Protein AF-T1EL96-F1 (afdb_monomer)

Nearest PDB structures (foldseek):
  5ulk-assembly1_C  TM=9.443E-01  e=6.917E-04  Homo sapiens
  2ect-assembly1_A  TM=8.930E-01  e=6.454E-04  Mus musculus
  2ep4-assembly1_A  TM=8.337E-01  e=3.978E-04  Homo sapiens
  5zc4-assembly2_D  TM=8.961E-01  e=1.480E-03  Homo sapiens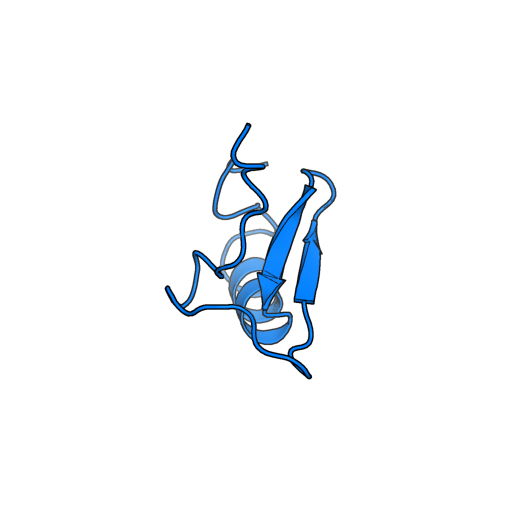
  1x4j-assembly1_A  TM=8.552E-01  e=1.480E-03  Homo sapiens

Sequence (52 aa):
DEMFLNTSCCICLDDFETGDFVWQLQCCHNFHSHCVYKWLREKRNRCPLCSQ

Secondary structure (DSSP, 8-state):
-------EETTTTEEPPTT--EEE-TTS-EEEHHHHHHHHHHTTT--TTT--

Structure (mmCIF, N/CA/C/O backbone):
data_AF-T1EL96-F1
#
_entry.id   AF-T1EL96-F1
#
loop_
_atom_site.group_PDB
_atom_site.id
_atom_site.type_symbol
_atom_site.label_atom_id
_atom_site.label_alt_id
_atom_site.label_comp_id
_atom_site.label_asym_id
_atom_site.label_entity_id
_atom_site.label_seq_id
_atom_site.pdbx_PDB_ins_code
_atom_site.Cartn_x
_atom_site.Cartn_y
_atom_site.Cartn_z
_atom_site.occupancy
_atom_site.B_iso_or_equiv
_atom_site.auth_seq_id
_atom_site.auth_comp_id
_atom_site.auth_asym_id
_atom_site.auth_atom_id
_atom_site.pdbx_PDB_model_num
ATOM 1 N N . ASP A 1 1 ? -26.053 5.870 -2.979 1.00 46.03 1 ASP A N 1
ATOM 2 C CA . ASP A 1 1 ? -24.925 6.415 -2.208 1.00 46.03 1 ASP A CA 1
ATOM 3 C C . ASP A 1 1 ? -23.939 5.267 -2.039 1.00 46.03 1 ASP A C 1
ATOM 5 O O . ASP A 1 1 ? -23.922 4.589 -1.024 1.00 46.03 1 ASP A O 1
ATOM 9 N N . GLU A 1 2 ? -23.281 4.900 -3.139 1.00 48.28 2 GLU A N 1
ATOM 10 C CA . GLU A 1 2 ? -22.433 3.703 -3.208 1.00 48.28 2 GLU A CA 1
ATOM 11 C C . GLU A 1 2 ? -21.050 4.119 -2.711 1.00 48.28 2 GLU A C 1
ATOM 13 O O . GLU A 1 2 ? -20.288 4.785 -3.412 1.00 48.28 2 GLU A O 1
ATOM 18 N N . MET A 1 3 ? -20.797 3.841 -1.435 1.00 49.72 3 MET A N 1
ATOM 19 C CA . MET A 1 3 ? -19.577 4.210 -0.731 1.00 49.72 3 MET A CA 1
ATOM 20 C C . MET A 1 3 ? -18.360 3.615 -1.451 1.00 49.72 3 MET A C 1
ATOM 22 O O . MET A 1 3 ? -18.173 2.401 -1.454 1.00 49.72 3 MET A O 1
ATOM 26 N N . PHE A 1 4 ? -17.521 4.480 -2.027 1.00 52.88 4 PHE A N 1
ATOM 27 C CA . PHE A 1 4 ? -16.223 4.152 -2.628 1.00 52.88 4 PHE A CA 1
ATOM 28 C C . PHE A 1 4 ? -15.208 3.681 -1.568 1.00 52.88 4 PHE A C 1
ATOM 30 O O . PHE A 1 4 ? -14.161 4.300 -1.366 1.00 52.88 4 PHE A O 1
ATOM 37 N N . LEU A 1 5 ? -15.498 2.591 -0.854 1.00 56.50 5 LEU A N 1
ATOM 38 C CA . LEU A 1 5 ? -14.445 1.837 -0.194 1.00 56.50 5 LEU A CA 1
ATOM 39 C C . LEU A 1 5 ? -13.617 1.188 -1.301 1.00 56.50 5 LEU A C 1
ATOM 41 O O . LEU A 1 5 ? -14.131 0.426 -2.110 1.00 56.50 5 LEU A O 1
ATOM 45 N N . ASN A 1 6 ? -12.330 1.510 -1.354 1.00 68.38 6 ASN A N 1
ATOM 46 C CA . ASN A 1 6 ? -11.394 0.844 -2.243 1.00 68.38 6 ASN A CA 1
ATOM 47 C C . ASN A 1 6 ? -11.228 -0.613 -1.769 1.00 68.38 6 ASN A C 1
ATOM 49 O O . ASN A 1 6 ? -10.431 -0.869 -0.866 1.00 68.38 6 ASN A O 1
ATOM 53 N N . THR A 1 7 ? -12.025 -1.530 -2.327 1.00 84.00 7 THR A N 1
ATOM 54 C CA . THR A 1 7 ? -12.088 -2.956 -1.952 1.00 84.00 7 THR A CA 1
ATOM 55 C C . THR A 1 7 ? -11.060 -3.826 -2.668 1.00 84.00 7 THR A C 1
ATOM 57 O O . THR A 1 7 ? -11.062 -5.031 -2.461 1.00 84.00 7 THR A O 1
ATOM 60 N N . SER A 1 8 ? -10.172 -3.239 -3.470 1.00 91.06 8 SER A N 1
ATOM 61 C CA . SER A 1 8 ? -9.150 -3.963 -4.224 1.00 91.06 8 SER A CA 1
ATOM 62 C C . SER A 1 8 ? -7.770 -3.329 -4.101 1.00 91.06 8 SER A C 1
ATOM 64 O O . SER A 1 8 ? -7.609 -2.123 -3.889 1.00 91.06 8 SER A O 1
ATOM 66 N N . CYS A 1 9 ? -6.730 -4.143 -4.233 1.00 92.69 9 CYS A N 1
ATOM 67 C CA . CYS A 1 9 ? -5.356 -3.684 -4.211 1.00 92.69 9 CYS A CA 1
ATOM 68 C C . CYS A 1 9 ? -4.891 -3.288 -5.614 1.00 92.69 9 CYS A C 1
ATOM 70 O O . CYS A 1 9 ? -4.663 -4.131 -6.475 1.00 92.69 9 CYS A O 1
ATOM 72 N N . CYS A 1 10 ? -4.606 -2.004 -5.831 1.00 90.38 10 CYS A N 1
ATOM 73 C CA . CYS A 1 10 ? -4.148 -1.514 -7.138 1.00 90.38 10 CYS A CA 1
ATOM 74 C C . CYS A 1 10 ? -2.721 -1.953 -7.532 1.00 90.38 10 CYS A C 1
ATOM 76 O O . CYS A 1 10 ? -2.264 -1.612 -8.619 1.00 90.38 10 CYS A O 1
ATOM 78 N N . ILE A 1 11 ? -1.995 -2.666 -6.659 1.00 90.88 11 ILE A N 1
ATOM 79 C CA . ILE A 1 11 ? -0.652 -3.191 -6.962 1.00 90.88 11 ILE A CA 1
ATOM 80 C C . ILE A 1 11 ? -0.749 -4.546 -7.674 1.00 90.88 11 ILE A C 1
ATOM 82 O O . ILE A 1 11 ? -0.053 -4.755 -8.664 1.00 90.88 11 ILE A O 1
ATOM 86 N N . CYS A 1 12 ? -1.574 -5.467 -7.164 1.00 93.56 12 CYS A N 1
ATOM 87 C CA . CYS A 1 12 ? -1.807 -6.780 -7.780 1.00 93.56 12 CYS A CA 1
ATOM 88 C C . CYS A 1 12 ? -3.068 -6.830 -8.653 1.00 93.56 12 CYS A C 1
ATOM 90 O O . CYS A 1 12 ? -3.203 -7.773 -9.422 1.00 93.56 12 CYS A O 1
ATOM 92 N N . LEU A 1 13 ? -3.921 -5.800 -8.584 1.00 91.81 13 LEU A N 1
ATOM 93 C CA . LEU A 1 13 ? -5.212 -5.704 -9.273 1.00 91.81 13 LEU A CA 1
ATOM 94 C C . LEU A 1 13 ? -6.217 -6.779 -8.827 1.00 91.81 13 LEU A C 1
ATOM 96 O O . LEU A 1 13 ? -7.052 -7.197 -9.623 1.00 91.81 13 LEU A O 1
ATOM 100 N N . ASP A 1 14 ? -6.127 -7.191 -7.561 1.00 93.69 14 ASP A N 1
ATOM 101 C CA . ASP A 1 14 ? -6.964 -8.229 -6.951 1.00 93.69 14 ASP A CA 1
ATOM 102 C C . ASP A 1 14 ? -7.814 -7.653 -5.808 1.00 93.69 14 ASP A C 1
ATOM 104 O O . ASP A 1 14 ? -7.439 -6.639 -5.204 1.00 93.69 14 ASP A O 1
ATOM 108 N N . ASP A 1 15 ? -8.960 -8.267 -5.528 1.00 93.06 15 ASP A N 1
ATOM 109 C CA . ASP A 1 15 ? -9.875 -7.825 -4.474 1.00 93.06 15 ASP A CA 1
ATOM 110 C C . ASP A 1 15 ? -9.329 -8.188 -3.081 1.00 93.06 15 ASP A C 1
ATOM 112 O O . ASP A 1 15 ? -8.465 -9.047 -2.922 1.00 93.06 15 ASP A O 1
ATOM 116 N N . PHE A 1 16 ? -9.792 -7.492 -2.042 1.00 92.38 16 PHE A N 1
ATOM 117 C CA . PHE A 1 16 ? -9.501 -7.875 -0.663 1.00 92.38 16 PHE A CA 1
ATOM 118 C C . PHE A 1 16 ? -10.466 -8.965 -0.214 1.00 92.38 16 PHE A C 1
ATOM 120 O O . PHE A 1 16 ? -11.683 -8.768 -0.209 1.00 92.38 16 PHE A O 1
ATOM 127 N N . GLU A 1 17 ? -9.920 -10.082 0.250 1.00 92.31 17 GLU A N 1
ATOM 128 C CA . GLU A 1 17 ? -10.698 -11.199 0.764 1.00 92.31 17 GLU A CA 1
ATOM 129 C C . GLU A 1 17 ? -10.675 -11.264 2.297 1.00 92.31 17 GLU A C 1
ATOM 131 O O . GLU A 1 17 ? -9.824 -10.697 2.990 1.00 92.31 17 GLU A O 1
ATOM 136 N N . THR A 1 18 ? -11.643 -11.983 2.871 1.00 89.44 18 THR A N 1
ATOM 137 C CA . THR A 1 18 ? -11.658 -12.211 4.321 1.00 89.44 18 THR A CA 1
ATOM 138 C C . THR A 1 18 ? -10.435 -13.032 4.720 1.00 89.44 18 THR A C 1
ATOM 140 O O . THR A 1 18 ? -10.277 -14.169 4.286 1.00 89.44 18 THR A O 1
ATOM 143 N N . GLY A 1 19 ? -9.600 -12.468 5.591 1.00 90.94 19 GLY A N 1
ATOM 144 C CA . GLY A 1 19 ? -8.339 -13.080 6.014 1.00 90.9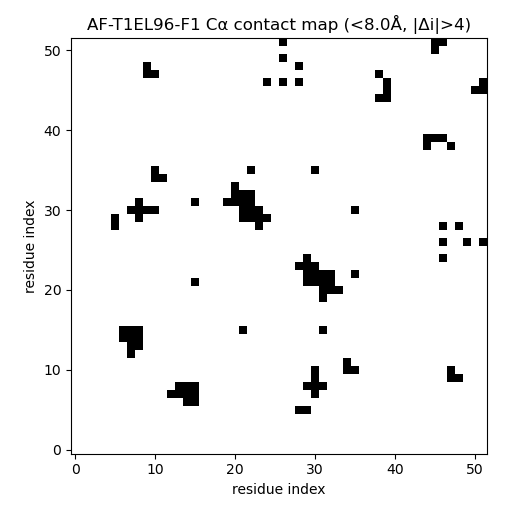4 19 GLY A CA 1
ATOM 145 C C . GLY A 1 19 ? -7.103 -12.457 5.366 1.00 90.94 19 GLY A C 1
ATOM 146 O O . GLY A 1 19 ? -5.994 -12.740 5.819 1.00 90.94 19 GLY A O 1
ATOM 147 N N . ASP A 1 20 ? -7.273 -11.566 4.386 1.00 92.69 20 ASP A N 1
ATOM 148 C CA . ASP A 1 20 ? -6.161 -10.790 3.859 1.00 92.69 20 ASP A CA 1
ATOM 149 C C . ASP A 1 20 ? -5.607 -9.807 4.886 1.00 92.69 20 ASP A C 1
ATOM 151 O O . ASP A 1 20 ? -6.324 -9.099 5.599 1.00 92.69 20 ASP A O 1
ATOM 155 N N . PHE A 1 21 ? -4.283 -9.701 4.901 1.00 93.44 21 PHE A N 1
ATOM 156 C CA . PHE A 1 21 ? -3.598 -8.669 5.662 1.00 93.44 21 PHE A CA 1
ATOM 157 C C . PHE A 1 21 ? -3.534 -7.394 4.835 1.00 93.44 21 PHE A C 1
ATOM 159 O O . PHE A 1 21 ? -2.698 -7.271 3.937 1.00 93.44 21 PHE A O 1
ATOM 166 N N . VAL A 1 22 ? -4.363 -6.413 5.167 1.00 93.06 22 VAL A N 1
ATOM 167 C CA . VAL A 1 22 ? -4.379 -5.106 4.502 1.00 93.06 22 VAL A CA 1
ATOM 168 C C . VAL A 1 22 ? -3.595 -4.089 5.324 1.00 93.06 22 VAL A C 1
ATOM 170 O O . VAL A 1 22 ? -3.711 -4.031 6.546 1.00 93.06 22 VAL A O 1
ATOM 173 N N . TRP A 1 23 ? -2.794 -3.276 4.644 1.00 90.94 23 TRP A N 1
ATOM 174 C CA . TRP A 1 23 ? -2.061 -2.173 5.245 1.00 90.94 23 TRP A CA 1
ATOM 175 C C . TRP A 1 23 ? -2.571 -0.847 4.691 1.00 90.94 23 TRP A C 1
ATOM 177 O O . TRP A 1 23 ? -2.579 -0.630 3.475 1.00 90.94 23 TRP A O 1
ATOM 187 N N . GLN A 1 24 ? -2.944 0.056 5.595 1.00 90.25 24 GLN A N 1
ATOM 188 C CA . GLN A 1 24 ? -3.327 1.421 5.261 1.00 90.25 24 GLN A CA 1
ATOM 189 C C . GLN A 1 24 ? -2.127 2.361 5.421 1.00 90.25 24 GLN A C 1
ATOM 191 O O . GLN A 1 24 ? -1.480 2.400 6.469 1.00 90.25 24 GLN A O 1
ATOM 196 N N . LEU A 1 25 ? -1.806 3.122 4.374 1.00 88.50 25 LEU A N 1
ATOM 197 C CA . LEU A 1 25 ? -0.792 4.180 4.446 1.00 88.50 25 LEU A CA 1
ATOM 198 C C . LEU A 1 25 ? -1.369 5.463 5.068 1.00 88.50 25 LEU A C 1
ATOM 200 O O . LEU A 1 25 ? -2.580 5.635 5.156 1.00 88.50 25 LEU A O 1
ATOM 204 N N . GLN A 1 26 ? -0.505 6.416 5.435 1.00 88.12 26 GLN A N 1
ATOM 205 C CA . GLN A 1 26 ? -0.923 7.713 6.002 1.00 88.12 26 GLN A CA 1
ATOM 206 C C . GLN A 1 26 ? -1.830 8.533 5.069 1.00 88.12 26 GLN A C 1
ATOM 208 O O . GLN A 1 26 ? -2.609 9.356 5.533 1.00 88.12 26 GLN A O 1
ATOM 213 N N . CYS A 1 27 ? -1.760 8.289 3.760 1.00 90.12 27 CYS A N 1
ATOM 214 C CA . CYS A 1 27 ? -2.650 8.871 2.755 1.00 90.12 27 CYS A CA 1
ATOM 215 C C . CYS A 1 27 ? -3.994 8.125 2.613 1.00 90.12 27 CYS A C 1
ATOM 217 O O . CYS A 1 27 ? -4.678 8.301 1.609 1.00 90.12 27 CYS A O 1
ATOM 219 N N . CYS A 1 28 ? -4.345 7.267 3.577 1.00 88.19 28 CYS A N 1
ATOM 220 C CA . CYS A 1 28 ? -5.580 6.479 3.674 1.00 88.19 28 CYS A CA 1
ATOM 221 C C . CYS A 1 28 ? -5.801 5.407 2.593 1.00 88.19 28 CYS A C 1
ATOM 223 O O . CYS A 1 28 ? -6.840 4.748 2.599 1.00 88.19 28 CYS A O 1
ATOM 225 N N . HIS A 1 29 ? -4.831 5.179 1.706 1.00 90.31 29 HIS A N 1
ATOM 226 C CA . HIS A 1 29 ? -4.909 4.124 0.697 1.00 90.31 29 HIS A CA 1
ATOM 227 C C . HIS A 1 29 ? -4.550 2.751 1.267 1.00 90.31 29 HIS A C 1
ATOM 229 O O . HIS A 1 29 ? -3.583 2.614 2.023 1.00 90.31 29 HIS A O 1
ATOM 235 N N . ASN A 1 30 ? -5.319 1.747 0.847 1.00 91.12 30 ASN A N 1
ATOM 236 C CA . ASN A 1 30 ? -5.225 0.368 1.304 1.00 91.12 30 ASN A CA 1
ATOM 237 C C . ASN A 1 30 ? -4.572 -0.519 0.246 1.00 91.12 30 ASN A C 1
ATOM 239 O O . ASN A 1 30 ? -4.860 -0.403 -0.945 1.00 91.12 30 ASN A O 1
ATOM 243 N N . PHE A 1 31 ? -3.725 -1.439 0.695 1.00 92.69 31 PHE A N 1
ATOM 244 C CA . PHE A 1 31 ? -3.047 -2.415 -0.152 1.00 92.69 31 PHE A CA 1
ATOM 245 C C . PHE A 1 31 ? -2.843 -3.716 0.621 1.00 92.69 31 PHE A C 1
ATOM 247 O O . PHE A 1 31 ? -2.740 -3.684 1.848 1.00 92.69 31 PHE A O 1
ATOM 254 N N . HIS A 1 32 ? -2.682 -4.850 -0.066 1.00 95.38 32 HIS A N 1
ATOM 255 C CA . HIS A 1 32 ? -2.193 -6.054 0.604 1.00 95.38 32 HIS A CA 1
ATOM 256 C C . HIS A 1 32 ? -0.826 -5.764 1.220 1.00 95.38 32 HIS A C 1
ATOM 258 O O . HIS A 1 32 ? 0.054 -5.179 0.582 1.00 95.38 32 HIS A O 1
ATOM 264 N N . SER A 1 33 ? -0.635 -6.203 2.460 1.00 94.00 33 SER A N 1
ATOM 265 C CA . SER A 1 33 ? 0.581 -5.984 3.245 1.00 94.00 33 SER A CA 1
ATOM 266 C C . SER A 1 33 ? 1.819 -6.456 2.487 1.00 94.00 33 SER A C 1
ATOM 268 O O . SER A 1 33 ? 2.819 -5.745 2.427 1.00 94.00 33 SER A O 1
ATOM 270 N N . HIS A 1 34 ? 1.736 -7.615 1.827 1.00 94.06 34 HIS A N 1
ATOM 271 C CA . HIS A 1 34 ? 2.819 -8.132 0.993 1.00 94.06 34 HIS A CA 1
ATOM 272 C C . HIS A 1 34 ? 3.118 -7.223 -0.212 1.00 94.06 34 HIS A C 1
ATOM 274 O O . HIS A 1 34 ? 4.280 -6.915 -0.490 1.00 94.06 34 HIS A O 1
ATOM 280 N N . CYS A 1 35 ? 2.075 -6.752 -0.900 1.00 94.06 35 CYS A N 1
ATOM 281 C CA . CYS A 1 35 ? 2.198 -5.893 -2.072 1.00 94.06 35 CYS A CA 1
ATOM 282 C C . CYS A 1 35 ? 2.825 -4.542 -1.725 1.00 94.06 35 CYS A C 1
ATOM 284 O O . CYS A 1 35 ? 3.787 -4.126 -2.375 1.00 94.06 35 CYS A O 1
ATOM 286 N N . VAL A 1 36 ? 2.330 -3.873 -0.678 1.00 91.88 36 VAL A N 1
ATOM 287 C CA . VAL A 1 36 ? 2.875 -2.573 -0.271 1.00 91.88 36 VAL A CA 1
ATOM 288 C C . VAL A 1 36 ? 4.277 -2.710 0.301 1.00 91.88 36 VAL A C 1
ATOM 290 O O . VAL A 1 36 ? 5.130 -1.887 -0.007 1.00 91.88 36 VAL A O 1
ATOM 293 N 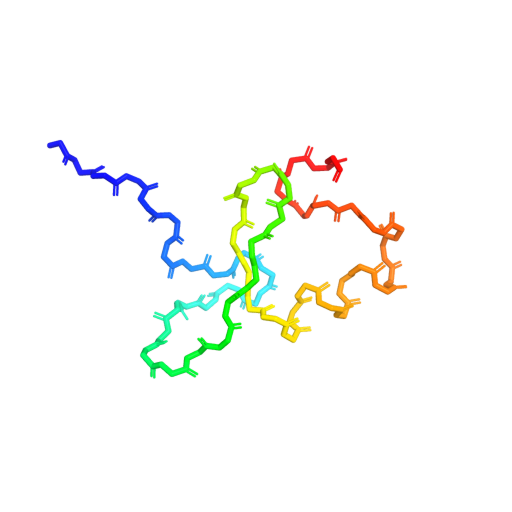N . TYR A 1 37 ? 4.571 -3.771 1.056 1.00 91.06 37 TYR A N 1
ATOM 294 C CA . TYR A 1 37 ? 5.912 -3.997 1.589 1.00 91.06 37 TYR A CA 1
ATOM 295 C C . TYR A 1 37 ? 6.947 -4.129 0.468 1.00 91.06 37 TYR A C 1
ATOM 297 O O . TYR A 1 37 ? 7.987 -3.464 0.490 1.00 91.06 37 TYR A O 1
ATOM 305 N N . LYS A 1 38 ? 6.638 -4.942 -0.551 1.00 90.50 38 LYS A N 1
ATOM 306 C CA . LYS A 1 38 ? 7.488 -5.092 -1.736 1.00 90.50 38 LYS A CA 1
ATOM 307 C C . LYS A 1 38 ? 7.656 -3.755 -2.463 1.00 90.50 38 LYS A C 1
ATOM 309 O O . LYS A 1 38 ? 8.782 -3.350 -2.746 1.00 90.50 38 LYS A O 1
ATOM 314 N N . TRP A 1 39 ? 6.558 -3.031 -2.678 1.00 90.31 39 TRP A N 1
ATOM 315 C CA . TRP A 1 39 ? 6.579 -1.732 -3.347 1.00 90.31 39 TRP A CA 1
ATOM 316 C C . TRP A 1 39 ? 7.434 -0.692 -2.616 1.00 90.31 39 TRP A C 1
ATOM 318 O O . TRP A 1 39 ? 8.302 -0.070 -3.225 1.00 90.31 39 TRP A O 1
ATOM 328 N N . LEU A 1 40 ? 7.232 -0.514 -1.308 1.00 87.50 40 LEU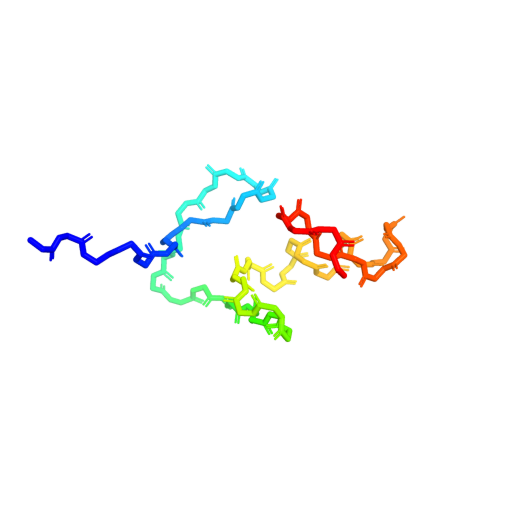 A N 1
ATOM 329 C CA . LEU A 1 40 ? 7.952 0.475 -0.502 1.00 87.50 40 LEU A CA 1
ATOM 330 C C . LEU A 1 40 ? 9.465 0.219 -0.512 1.00 87.50 40 LEU A C 1
ATOM 332 O O . LEU A 1 40 ? 10.244 1.171 -0.625 1.00 87.50 40 LEU A O 1
ATOM 336 N N . ARG A 1 41 ? 9.870 -1.059 -0.491 1.00 87.44 41 ARG A N 1
ATOM 337 C CA . ARG A 1 41 ? 11.274 -1.479 -0.593 1.00 87.44 41 ARG A CA 1
ATOM 338 C C . ARG A 1 41 ? 11.907 -1.104 -1.936 1.00 87.44 41 ARG A C 1
ATOM 340 O O . ARG A 1 41 ? 13.085 -0.761 -1.969 1.00 87.44 41 ARG A O 1
ATOM 347 N N . GLU A 1 42 ? 11.147 -1.155 -3.029 1.00 84.19 42 GLU A N 1
ATOM 348 C CA . GLU A 1 42 ? 11.650 -0.908 -4.388 1.00 84.19 42 GLU A CA 1
ATOM 349 C C . GLU A 1 42 ? 11.508 0.561 -4.843 1.00 84.19 42 GLU A C 1
ATOM 351 O O . GLU A 1 42 ? 12.320 1.051 -5.629 1.00 84.19 42 GLU A O 1
ATOM 356 N N . LYS A 1 43 ? 10.496 1.296 -4.360 1.00 73.81 43 LYS A N 1
ATOM 357 C CA . LYS A 1 43 ? 10.036 2.577 -4.941 1.00 73.81 43 LYS A CA 1
ATOM 358 C C . LYS A 1 43 ? 10.113 3.776 -3.982 1.00 73.81 43 LYS A C 1
ATOM 360 O O . LYS A 1 43 ? 9.324 4.713 -4.093 1.00 73.81 43 LYS A O 1
ATOM 365 N N . ARG A 1 44 ? 11.101 3.802 -3.077 1.00 72.88 44 ARG A N 1
ATOM 366 C CA . ARG A 1 44 ? 11.391 4.936 -2.163 1.00 72.88 44 ARG A CA 1
ATOM 367 C C . ARG A 1 44 ? 10.238 5.311 -1.220 1.00 72.88 44 ARG A C 1
ATO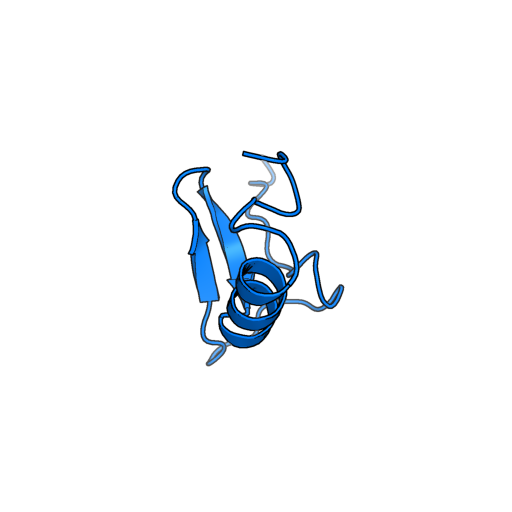M 369 O O . ARG A 1 44 ? 10.020 6.494 -0.967 1.00 72.88 44 ARG A O 1
A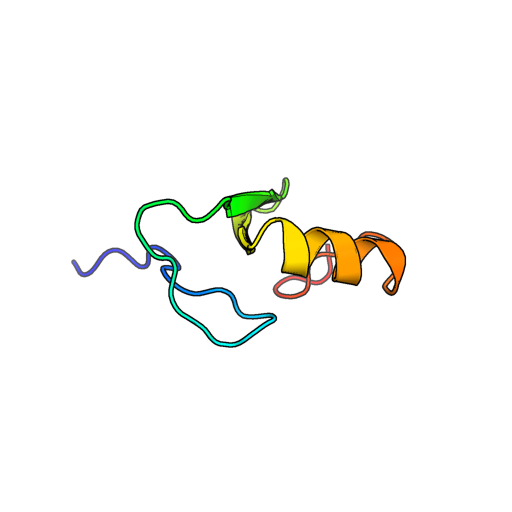TOM 376 N N . ASN A 1 45 ? 9.532 4.327 -0.672 1.00 77.38 45 ASN A N 1
ATOM 377 C CA . ASN A 1 45 ? 8.522 4.569 0.362 1.00 77.38 45 ASN A CA 1
ATOM 378 C C . ASN A 1 45 ? 7.304 5.432 -0.058 1.00 77.38 45 ASN A C 1
ATOM 380 O O . ASN A 1 45 ? 6.656 6.014 0.806 1.00 77.38 45 ASN A O 1
ATOM 384 N N . ARG A 1 46 ? 6.977 5.517 -1.357 1.00 85.44 46 ARG A N 1
ATOM 385 C CA . ARG A 1 46 ? 5.837 6.314 -1.853 1.00 85.44 46 ARG A CA 1
ATOM 386 C C . 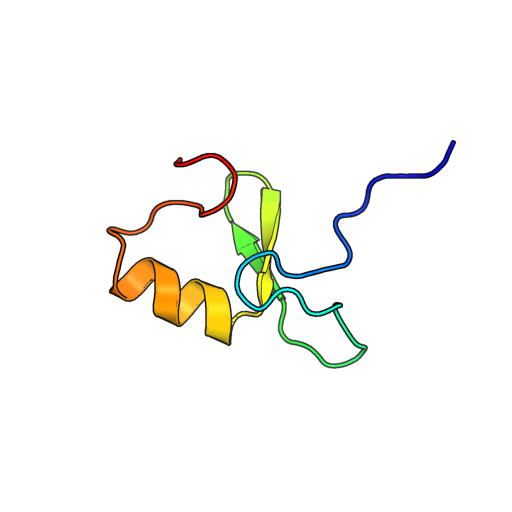ARG A 1 46 ? 4.598 5.480 -2.140 1.00 85.44 46 ARG A C 1
ATOM 388 O O . ARG A 1 46 ? 4.702 4.368 -2.659 1.00 85.44 46 ARG A O 1
ATOM 395 N N . CYS A 1 47 ? 3.430 6.057 -1.895 1.00 88.50 47 CYS A N 1
ATOM 396 C CA . CYS A 1 47 ? 2.137 5.485 -2.229 1.00 88.50 47 CYS A CA 1
ATOM 397 C C . CYS A 1 47 ? 1.978 5.296 -3.754 1.00 88.50 47 CYS A C 1
ATOM 399 O O . CYS A 1 47 ? 2.152 6.262 -4.502 1.00 88.50 47 CYS A O 1
ATOM 401 N N . PRO A 1 48 ? 1.588 4.098 -4.235 1.00 85.88 48 PRO A N 1
ATOM 402 C CA . PRO A 1 48 ? 1.330 3.846 -5.655 1.00 85.88 48 PRO A CA 1
ATOM 403 C C . PRO A 1 48 ? 0.201 4.695 -6.258 1.00 85.88 48 PRO A C 1
ATOM 405 O O . PRO A 1 48 ? 0.219 4.954 -7.456 1.00 85.88 48 PRO A O 1
ATOM 408 N N . LEU A 1 49 ? -0.780 5.111 -5.446 1.00 86.00 49 LEU A N 1
ATOM 409 C CA . LEU A 1 49 ? -1.993 5.787 -5.923 1.00 86.00 49 LEU A CA 1
ATOM 410 C C . LEU A 1 49 ? -1.854 7.308 -5.987 1.00 86.00 49 LEU A C 1
ATOM 412 O O . LEU A 1 49 ? -2.251 7.925 -6.969 1.00 86.00 49 LEU A O 1
ATOM 416 N N . CYS A 1 50 ? -1.270 7.922 -4.959 1.00 88.50 50 CYS A N 1
ATOM 417 C CA . CYS A 1 50 ? -1.162 9.381 -4.867 1.00 88.50 50 CYS A CA 1
ATOM 418 C C . CYS A 1 50 ? 0.278 9.906 -4.903 1.00 88.50 50 CYS A C 1
ATOM 420 O O . CYS A 1 5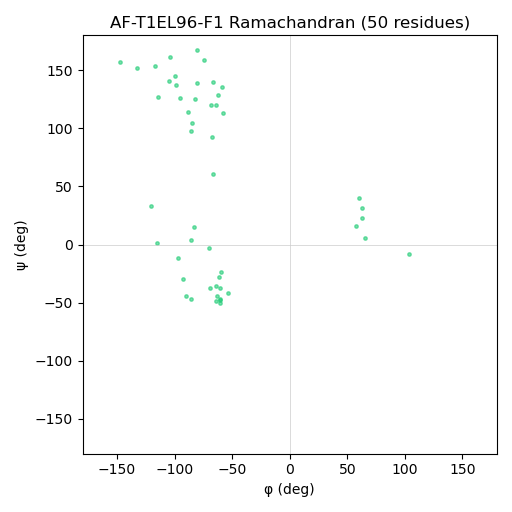0 ? 0.485 11.114 -4.821 1.00 88.50 50 CYS A O 1
ATOM 422 N N . SER A 1 51 ? 1.278 9.026 -5.036 1.00 78.62 51 SER A N 1
ATOM 423 C CA . SER A 1 51 ? 2.708 9.379 -5.077 1.00 78.62 51 SER A CA 1
ATOM 424 C C . SER A 1 51 ? 3.244 10.146 -3.855 1.00 78.62 51 SER A C 1
ATOM 426 O O . SER A 1 51 ? 4.340 10.710 -3.944 1.00 78.62 51 SER A O 1
ATOM 428 N N . GLN A 1 52 ? 2.506 10.158 -2.736 1.00 66.44 52 GLN A N 1
ATOM 429 C CA . GLN A 1 52 ? 2.945 10.712 -1.447 1.00 66.44 52 GLN A CA 1
ATOM 430 C C . GLN A 1 52 ? 3.853 9.757 -0.682 1.00 66.44 52 GLN A C 1
ATOM 432 O O . GLN A 1 52 ? 3.600 8.534 -0.756 1.00 66.44 52 GLN A O 1
#

Solvent-accessible surface area (backbone atoms only — not comparable to full-atom values): 3417 Å² total; per-residue (Å²): 136,82,76,85,68,80,58,44,19,84,83,82,73,42,72,70,55,95,86,62,60,70,39,70,48,98,86,70,51,56,29,43,42,69,55,48,54,56,45,33,75,74,57,80,66,40,40,90,87,77,69,85

Radius of gyration: 11.05 Å; Cα contacts (8 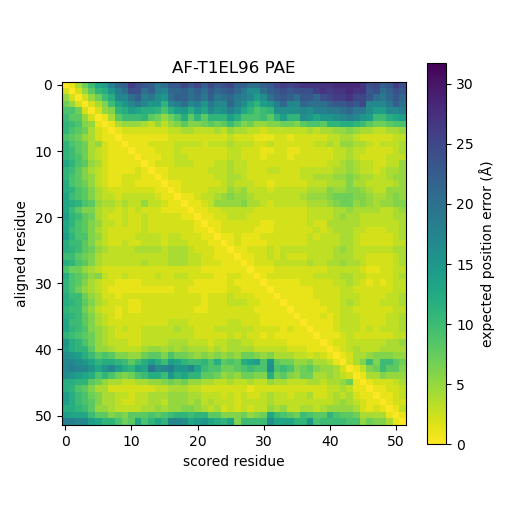Å, |Δi|>4): 57; chains: 1; bounding box: 37×24×15 Å

pLDDT: mean 84.64, std 12.79, range [46.03, 95.38]

InterPro domains:
  IPR001841 Zinc finger, RING-type [PF13639] (8-50)
  IPR001841 Zinc finger, RING-type [PS50089] (9-51)
  IPR001841 Zinc finger, RING-type [SM00184] (9-50)
  IPR013083 Zinc finger, RING/FYVE/PHD-type [G3DSA:3.30.40.10] (2-52)
  IPR051834 RING finger E3 ubiquitin-protein ligase [PTHR45931] (7-52)

Foldseek 3Di:
DPDPPVQAAPQVRGGDDVPFQWDADPVRDIHGPVRLVVCCVPPVNADPPPRD

Mean predicted aligned error: 5.44 Å

Organism: Helobdella robusta (NCBI:txid6412)